Protein AF-0000000067930552 (afdb_homodimer)

Secondary structure (DSSP, 8-state):
----PPPHHHHHHHHHHHHHHHHHHTTTTTT--S-HHHHHHHHHHHHHHHHHHTT-/----PPPHHHHHHHHHHHHHHHHHHTTTTTT--S-HHHHHHHHHHHHHHHHHHTT-

Foldseek 3Di:
DQWDDADPVLLVVLVVLLVVLVCCVVVVPVVDPDHSVVSNVVSVVSRVVSGVVVRD/DQWDDADPVLLVVLVVLLVVLVCCVVVVCVVDPDHSVVSNVVSVVSRVVSGVVVRD

Solvent-accessible surface area (backbone atoms only — not comparable to full-atom values): 5598 Å² total; per-residue (Å²): 135,58,55,16,37,37,53,67,65,46,46,51,52,20,49,53,38,36,50,52,16,49,37,30,66,71,52,79,40,62,80,54,89,64,58,30,44,59,39,25,46,49,17,36,49,47,40,51,46,30,22,46,60,60,35,102,134,58,56,17,38,37,51,66,65,45,46,51,51,20,49,53,38,36,51,53,15,50,36,30,66,72,50,77,41,65,81,54,88,65,58,29,43,57,38,24,47,48,18,35,50,48,41,51,47,30,23,45,62,61,34,102

Radius of gyration: 13.87 Å; Cα contacts (8 Å, |Δi|>4): 171; chains: 2; bounding box: 21×39×35 Å

Organism: Mesorhizobium plurifarium (NCBI:txid69974)

Structure (mmCIF, N/CA/C/O backbone):
data_AF-0000000067930552-model_v1
#
loop_
_entity.id
_entity.type
_entity.pdbx_description
1 polymer 'DUF2207 domain-containing protein'
#
loop_
_atom_site.group_PDB
_atom_site.id
_atom_site.type_symbol
_atom_site.label_atom_id
_atom_site.label_alt_id
_atom_site.label_comp_id
_atom_site.label_asym_id
_atom_site.label_entity_id
_atom_site.label_seq_id
_atom_site.pdbx_PDB_ins_code
_atom_site.Cartn_x
_atom_site.Cartn_y
_atom_site.Cartn_z
_atom_site.occupancy
_atom_site.B_iso_or_equiv
_atom_site.auth_seq_id
_atom_site.auth_comp_id
_atom_site.auth_asym_id
_atom_site.auth_atom_id
_atom_site.pdbx_PDB_model_num
ATOM 1 N N . MET A 1 1 ? -5.258 18.172 -5.309 1 76.62 1 MET A N 1
ATOM 2 C CA . MET A 1 1 ? -5.727 17.312 -4.227 1 76.62 1 MET A CA 1
ATOM 3 C C . MET A 1 1 ? -5.141 17.766 -2.891 1 76.62 1 MET A C 1
ATOM 5 O O . MET A 1 1 ? -4.008 18.234 -2.83 1 76.62 1 MET A O 1
ATOM 9 N N . ASN A 1 2 ? -6.039 17.938 -1.911 1 89.81 2 ASN A N 1
ATOM 10 C CA . ASN A 1 2 ? -5.582 18.266 -0.565 1 89.81 2 ASN A CA 1
ATOM 11 C C . ASN A 1 2 ? -5.379 17 0.279 1 89.81 2 ASN A C 1
ATOM 13 O O . ASN A 1 2 ? -6.344 16.328 0.635 1 89.81 2 ASN A O 1
ATOM 17 N N . LEU A 1 3 ? -4.199 16.625 0.401 1 94.62 3 LEU A N 1
ATOM 18 C CA . LEU A 1 3 ? -3.855 15.445 1.188 1 94.62 3 LEU A CA 1
ATOM 19 C C . LEU A 1 3 ? -3.73 15.797 2.666 1 94.62 3 LEU A C 1
ATOM 21 O O . LEU A 1 3 ? -3.408 16.938 3.014 1 94.62 3 LEU A O 1
ATOM 25 N N . SER A 1 4 ? -4.055 14.828 3.537 1 95.19 4 SER A N 1
ATOM 26 C CA . SER A 1 4 ? -3.973 15.008 4.984 1 95.19 4 SER A CA 1
ATOM 27 C C . SER A 1 4 ? -3.125 13.914 5.625 1 95.19 4 SER A C 1
ATOM 29 O O . SER A 1 4 ? -2.871 12.875 5.008 1 95.19 4 SER A O 1
ATOM 31 N N . ALA A 1 5 ? -2.699 14.164 6.781 1 95 5 ALA A N 1
ATOM 32 C CA . ALA A 1 5 ? -2.062 13.117 7.574 1 95 5 ALA A CA 1
ATOM 33 C C . ALA A 1 5 ? -3.076 12.055 7.988 1 95 5 ALA A C 1
ATOM 35 O O . ALA A 1 5 ? -4.156 12.375 8.492 1 95 5 ALA A O 1
ATOM 36 N N . PRO A 1 6 ? -2.684 10.836 7.691 1 96.19 6 PRO A N 1
ATOM 37 C CA . PRO A 1 6 ? -3.545 9.797 8.258 1 96.19 6 PRO A CA 1
ATOM 38 C C . PRO A 1 6 ? -3.514 9.766 9.789 1 96.19 6 PRO A C 1
ATOM 40 O O . PRO A 1 6 ? -2.527 10.195 10.391 1 96.19 6 PRO A O 1
ATOM 43 N N . THR A 1 7 ? -4.617 9.352 10.422 1 95.44 7 THR A N 1
ATOM 44 C CA . THR A 1 7 ? -4.594 9.164 11.867 1 95.44 7 THR A CA 1
ATOM 45 C C . THR A 1 7 ? -3.615 8.055 12.258 1 95.44 7 THR A C 1
ATOM 47 O O . THR A 1 7 ? -3.283 7.199 11.438 1 95.44 7 THR A O 1
ATOM 50 N N . GLN A 1 8 ? -3.162 8.086 13.43 1 96 8 GLN A N 1
ATOM 51 C CA . GLN A 1 8 ? -2.256 7.059 13.938 1 96 8 GLN A CA 1
ATOM 52 C C . GLN A 1 8 ? -2.895 5.676 13.852 1 96 8 GLN A C 1
ATOM 54 O O . GLN A 1 8 ? -2.227 4.699 13.508 1 96 8 GLN A O 1
ATOM 59 N N . ILE A 1 9 ? -4.102 5.648 14.203 1 96.88 9 ILE A N 1
ATOM 60 C CA . ILE A 1 9 ? -4.816 4.379 14.211 1 96.88 9 ILE A CA 1
ATOM 61 C C . ILE A 1 9 ? -4.875 3.812 12.789 1 96.88 9 ILE A C 1
ATOM 63 O O . ILE A 1 9 ? -4.609 2.627 12.578 1 96.88 9 ILE A O 1
ATOM 67 N N . VAL A 1 10 ? -5.164 4.656 11.828 1 97.06 10 VAL A N 1
ATOM 68 C CA . VAL A 1 10 ? -5.242 4.223 10.43 1 97.06 10 VAL A CA 1
ATOM 69 C C . VAL A 1 10 ? -3.869 3.758 9.953 1 97.06 10 VAL A C 1
ATOM 71 O O . VAL A 1 10 ? -3.756 2.742 9.266 1 97.06 10 VAL A O 1
ATOM 74 N N . PHE A 1 11 ? -2.906 4.449 10.359 1 98.31 11 PHE A N 1
ATOM 75 C CA . PHE A 1 11 ? -1.544 4.094 9.984 1 98.31 11 PHE A CA 1
ATOM 76 C C . PHE A 1 11 ? -1.163 2.73 10.547 1 98.31 11 PHE A C 1
ATOM 78 O O . PHE A 1 11 ? -0.663 1.87 9.82 1 98.31 11 PHE A O 1
ATOM 85 N N . ILE A 1 12 ? -1.478 2.561 11.797 1 98.38 12 ILE A N 1
ATOM 86 C CA . ILE A 1 12 ? -1.113 1.32 12.469 1 98.38 12 ILE A CA 1
ATOM 87 C C . ILE A 1 12 ? -1.896 0.156 11.867 1 98.38 12 ILE A C 1
ATOM 89 O O . ILE A 1 12 ? -1.337 -0.915 11.617 1 98.38 12 ILE A O 1
ATOM 93 N N . ILE A 1 13 ? -3.096 0.369 11.586 1 98.75 13 ILE A N 1
ATOM 94 C CA . ILE A 1 13 ? -3.926 -0.667 10.984 1 98.75 13 ILE A CA 1
ATOM 95 C C . ILE A 1 13 ? -3.357 -1.055 9.625 1 98.75 13 ILE A C 1
ATOM 97 O O . ILE A 1 13 ? -3.178 -2.24 9.328 1 98.75 13 ILE A O 1
ATOM 101 N N . SER A 1 14 ? -3.061 -0.035 8.805 1 98.75 14 SER A N 1
ATOM 102 C CA . SER A 1 14 ? -2.514 -0.312 7.48 1 98.75 14 SER A CA 1
ATOM 103 C C . SER A 1 14 ? -1.179 -1.042 7.574 1 98.75 14 SER A C 1
ATOM 105 O O . SER A 1 14 ? -0.889 -1.927 6.766 1 98.75 14 SER A O 1
ATOM 107 N N . LEU A 1 15 ? -0.405 -0.747 8.539 1 98.69 15 LEU A N 1
ATOM 108 C CA . LEU A 1 15 ? 0.896 -1.374 8.742 1 98.69 15 LEU A CA 1
ATOM 109 C C . LEU A 1 15 ? 0.739 -2.842 9.133 1 98.69 15 LEU A C 1
ATOM 111 O O . LEU A 1 15 ? 1.454 -3.703 8.617 1 98.69 15 LEU A O 1
ATOM 115 N N . VAL A 1 16 ? -0.097 -3.127 9.984 1 98.81 16 VAL A N 1
ATOM 116 C CA . VAL A 1 16 ? -0.358 -4.492 10.422 1 98.81 16 VAL A CA 1
ATOM 117 C C . VAL A 1 16 ? -0.824 -5.336 9.234 1 98.81 16 VAL A C 1
ATOM 119 O O . VAL A 1 16 ? -0.339 -6.453 9.031 1 98.81 16 VAL A O 1
ATOM 122 N N . ILE A 1 17 ? -1.718 -4.777 8.43 1 98.81 17 ILE A N 1
ATOM 123 C CA . ILE A 1 17 ? -2.217 -5.484 7.258 1 98.81 17 ILE A CA 1
ATOM 124 C C . ILE A 1 17 ? -1.068 -5.742 6.285 1 98.81 17 ILE A C 1
ATOM 126 O O . ILE A 1 17 ? -0.961 -6.828 5.711 1 98.81 17 ILE A O 1
ATOM 130 N N . ALA A 1 18 ? -0.212 -4.758 6.117 1 98.75 18 ALA A N 1
ATOM 131 C CA . ALA A 1 18 ? 0.937 -4.898 5.227 1 98.75 18 ALA A CA 1
ATOM 132 C C . ALA A 1 18 ? 1.865 -6.012 5.703 1 98.75 18 ALA A C 1
ATOM 134 O O . ALA A 1 18 ? 2.363 -6.801 4.898 1 98.75 18 ALA A O 1
ATOM 135 N N . ILE A 1 19 ? 2.076 -6.133 7.012 1 98.69 19 ILE A N 1
ATOM 136 C CA . ILE A 1 19 ? 2.93 -7.168 7.586 1 98.69 19 ILE A CA 1
ATOM 137 C C . ILE A 1 19 ? 2.305 -8.539 7.352 1 98.69 19 ILE A C 1
ATOM 139 O O . ILE A 1 19 ? 3.002 -9.5 7.004 1 98.69 19 ILE A O 1
ATOM 143 N N . ILE A 1 20 ? 1.062 -8.641 7.508 1 98.25 20 ILE A N 1
ATOM 144 C CA . ILE A 1 20 ? 0.36 -9.891 7.246 1 98.25 20 ILE A CA 1
ATOM 145 C C . ILE A 1 20 ? 0.534 -10.289 5.781 1 98.25 20 ILE A C 1
ATOM 147 O O . ILE A 1 20 ? 0.828 -11.445 5.477 1 98.25 20 ILE A O 1
ATOM 151 N N . GLY A 1 21 ? 0.326 -9.289 4.824 1 97.88 21 GLY A N 1
ATOM 152 C CA . GLY A 1 21 ? 0.53 -9.547 3.41 1 97.88 21 GLY A CA 1
ATOM 153 C C . GLY A 1 21 ? 1.938 -10.016 3.086 1 97.88 21 GLY A C 1
ATOM 154 O O . GLY A 1 21 ? 2.125 -10.938 2.289 1 97.88 21 GLY A O 1
ATOM 155 N N . LEU A 1 22 ? 2.877 -9.438 3.727 1 97.81 22 LEU A N 1
ATOM 156 C CA . LEU A 1 22 ? 4.277 -9.797 3.529 1 97.81 22 LEU A CA 1
ATOM 157 C C . LEU A 1 22 ? 4.543 -11.219 4.02 1 97.81 22 LEU A C 1
ATO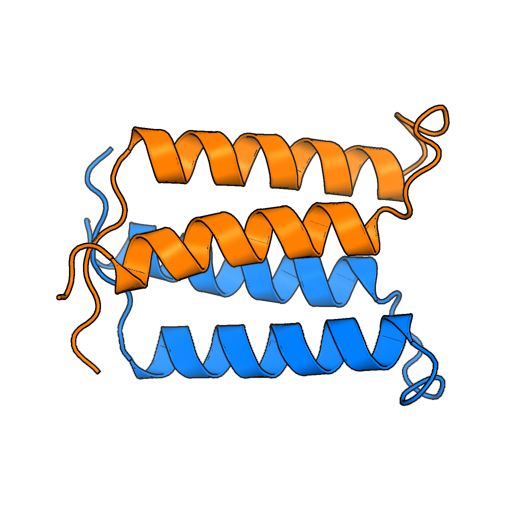M 159 O O . LEU A 1 22 ? 5.191 -12.008 3.33 1 97.81 22 LEU A O 1
ATOM 163 N N . LEU A 1 23 ? 4.074 -11.523 5.176 1 97.69 23 LEU A N 1
ATOM 164 C CA . LEU A 1 23 ? 4.277 -12.852 5.742 1 97.69 23 LEU A CA 1
ATOM 165 C C . LEU A 1 23 ? 3.617 -13.914 4.875 1 97.69 23 LEU A C 1
ATOM 167 O O . LEU A 1 23 ? 4.152 -15.016 4.719 1 97.69 23 LEU A O 1
ATOM 171 N N . ALA A 1 24 ? 2.502 -13.602 4.293 1 96.69 24 ALA A N 1
ATOM 172 C CA . ALA A 1 24 ? 1.835 -14.516 3.369 1 96.69 24 ALA A CA 1
ATOM 173 C C . ALA A 1 24 ? 2.674 -14.734 2.113 1 96.69 24 ALA A C 1
ATOM 175 O O . ALA A 1 24 ? 2.777 -15.859 1.616 1 96.69 24 ALA A O 1
ATOM 176 N N . ALA A 1 25 ? 3.242 -13.719 1.645 1 95.69 25 ALA A N 1
ATOM 177 C CA . ALA A 1 25 ? 4.078 -13.789 0.448 1 95.69 25 ALA A CA 1
ATOM 178 C C . ALA A 1 25 ? 5.305 -14.664 0.688 1 95.69 25 ALA A C 1
ATOM 180 O O . ALA A 1 25 ? 5.789 -15.328 -0.228 1 95.69 25 ALA A O 1
ATOM 181 N N . LEU A 1 26 ? 5.766 -14.688 1.919 1 96.38 26 LEU A N 1
ATOM 182 C CA . LEU A 1 26 ? 6.965 -15.43 2.281 1 96.38 26 LEU A CA 1
ATOM 183 C C . LEU A 1 26 ? 6.617 -16.875 2.637 1 96.38 26 LEU A C 1
ATOM 185 O O . LEU A 1 26 ? 7.512 -17.688 2.9 1 96.38 26 LEU A O 1
ATOM 189 N N . GLY A 1 27 ? 5.402 -17.172 2.67 1 95 27 GLY A N 1
ATOM 190 C CA . GLY A 1 27 ? 4.957 -18.516 2.949 1 95 27 GLY A CA 1
ATOM 191 C C . GLY A 1 27 ? 4.789 -18.797 4.43 1 95 27 GLY A C 1
ATOM 192 O O . GLY A 1 27 ? 4.477 -19.922 4.82 1 95 27 GLY A O 1
ATOM 193 N N . VAL A 1 28 ? 5.051 -17.875 5.277 1 94.12 28 VAL A N 1
ATOM 194 C CA . VAL A 1 28 ? 4.926 -18.016 6.723 1 94.12 28 VAL A CA 1
ATOM 195 C C . VAL A 1 28 ? 3.461 -18.219 7.102 1 94.12 28 VAL A C 1
ATOM 197 O O . VAL A 1 28 ? 3.141 -19 8 1 94.12 28 VAL A O 1
ATOM 200 N N . LEU A 1 29 ? 2.559 -17.531 6.34 1 93.62 29 LEU A N 1
ATOM 201 C CA . LEU A 1 29 ? 1.116 -17.641 6.543 1 93.62 29 LEU A CA 1
ATOM 202 C C . LEU A 1 29 ? 0.443 -18.281 5.336 1 93.62 29 LEU A C 1
ATOM 204 O O . LEU A 1 29 ? -0.548 -17.766 4.82 1 93.62 29 LEU A O 1
ATOM 208 N N . ALA A 1 30 ? 0.889 -19.375 4.953 1 86.44 30 ALA A N 1
ATOM 209 C CA . ALA A 1 30 ? 0.436 -20.062 3.746 1 86.44 30 ALA A CA 1
ATOM 210 C C . ALA A 1 30 ? -0.963 -20.641 3.936 1 86.44 30 ALA A C 1
ATOM 212 O O . ALA A 1 30 ? -1.613 -21.047 2.967 1 86.44 30 ALA A O 1
ATOM 213 N N . PHE A 1 31 ? -1.453 -20.484 5.16 1 91.75 31 PHE A N 1
ATOM 214 C CA . PHE A 1 31 ? -2.777 -21.031 5.43 1 91.75 31 PHE A CA 1
ATOM 215 C C . PHE A 1 31 ? -3.863 -20.031 5.039 1 91.75 31 PHE A C 1
ATOM 217 O O . PHE A 1 31 ? -5.039 -20.391 4.949 1 91.75 31 PHE A O 1
ATOM 224 N N . ILE A 1 32 ? -3.51 -18.844 4.824 1 90 32 ILE A N 1
ATOM 225 C CA . ILE A 1 32 ? -4.457 -17.844 4.363 1 90 32 ILE A CA 1
ATOM 226 C C . ILE A 1 32 ? -4.781 -18.078 2.887 1 90 32 ILE A C 1
ATOM 228 O O . ILE A 1 32 ? -3.887 -18.062 2.039 1 90 32 ILE A O 1
ATOM 232 N N . PRO A 1 33 ? -6.074 -18.281 2.506 1 91.19 33 PRO A N 1
ATOM 233 C CA . PRO A 1 33 ? -6.461 -18.578 1.125 1 91.19 33 PRO A CA 1
ATOM 234 C C . PRO A 1 33 ? -6.453 -17.344 0.226 1 91.19 33 PRO A C 1
ATOM 236 O O . PRO A 1 33 ? -6.504 -17.469 -1.001 1 91.19 33 PRO A O 1
ATOM 239 N N . LEU A 1 34 ? -6.285 -16.203 0.731 1 93.19 34 LEU A N 1
ATOM 240 C CA . LEU A 1 34 ? -6.223 -14.969 -0.044 1 93.19 34 LEU A CA 1
ATOM 241 C C . LEU A 1 34 ? -4.801 -14.703 -0.539 1 93.19 34 LE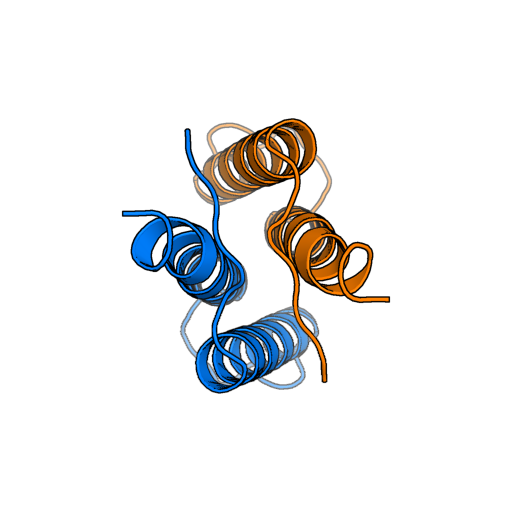U A C 1
ATOM 243 O O . LEU A 1 34 ? -3.848 -14.773 0.238 1 93.19 34 LEU A O 1
ATOM 247 N N . ALA A 1 35 ? -4.715 -14.406 -1.861 1 95.12 35 ALA A N 1
ATOM 248 C CA . ALA A 1 35 ? -3.408 -14.086 -2.43 1 95.12 35 ALA A CA 1
ATOM 249 C C . ALA A 1 35 ? -2.791 -12.883 -1.729 1 95.12 35 ALA A C 1
ATOM 251 O O . ALA A 1 35 ? -3.488 -11.914 -1.411 1 95.12 35 ALA A O 1
ATOM 252 N N . SER A 1 36 ? -1.508 -12.961 -1.501 1 97.12 36 SER A N 1
ATOM 253 C CA . SER A 1 36 ? -0.795 -11.93 -0.758 1 97.12 36 SER A CA 1
ATOM 254 C C . SER A 1 36 ? -0.909 -10.578 -1.447 1 97.12 36 SER A C 1
ATOM 256 O O . SER A 1 36 ? -0.932 -9.539 -0.785 1 97.12 36 SER A O 1
ATOM 258 N N . VAL A 1 37 ? -1.057 -10.617 -2.693 1 97.5 37 VAL A N 1
ATOM 259 C CA . VAL A 1 37 ? -1.142 -9.367 -3.436 1 97.5 37 VAL A CA 1
ATOM 260 C C . VAL A 1 37 ? -2.4 -8.602 -3.023 1 97.5 37 VAL A C 1
ATOM 262 O O . VAL A 1 37 ? -2.379 -7.379 -2.896 1 97.5 37 VAL A O 1
ATOM 265 N N . TRP A 1 38 ? -3.473 -9.312 -2.848 1 98.19 38 TRP A N 1
ATOM 266 C CA . TRP A 1 38 ? -4.727 -8.68 -2.457 1 98.19 38 TRP A CA 1
ATOM 267 C C . TRP A 1 38 ? -4.633 -8.109 -1.044 1 98.19 38 TRP A C 1
ATOM 269 O O . TRP A 1 38 ? -5.203 -7.059 -0.751 1 98.19 38 TRP A O 1
ATOM 279 N N . ILE A 1 39 ? -3.982 -8.766 -0.182 1 98.5 39 ILE A N 1
ATOM 280 C CA . ILE A 1 39 ? -3.773 -8.281 1.178 1 98.5 39 ILE A CA 1
ATOM 281 C C . ILE A 1 39 ? -2.953 -6.988 1.146 1 98.5 39 ILE A C 1
ATOM 283 O O . ILE A 1 39 ? -3.297 -6.012 1.812 1 98.5 39 ILE A O 1
ATOM 287 N N . MET A 1 40 ? -1.994 -7.016 0.325 1 98.75 40 MET A N 1
ATOM 288 C CA . MET A 1 40 ? -1.162 -5.824 0.195 1 98.75 40 MET A CA 1
ATOM 289 C C . MET A 1 40 ? -1.952 -4.672 -0.422 1 98.75 40 MET A C 1
ATOM 291 O O . MET A 1 40 ? -1.743 -3.512 -0.07 1 98.75 40 MET A O 1
ATOM 295 N N . LEU A 1 41 ? -2.787 -4.965 -1.334 1 98.75 41 LEU A N 1
ATOM 296 C CA . LEU A 1 41 ? -3.648 -3.951 -1.934 1 98.75 41 LEU A CA 1
ATOM 297 C C . LEU A 1 41 ? -4.555 -3.314 -0.884 1 98.75 41 LEU A C 1
ATOM 299 O O . LEU A 1 41 ? -4.723 -2.094 -0.863 1 98.75 41 LEU A O 1
ATOM 303 N N . ILE A 1 42 ? -5.066 -4.141 -0.069 1 98.88 42 ILE A N 1
ATOM 304 C CA . ILE A 1 42 ? -5.93 -3.639 0.994 1 98.88 42 ILE A CA 1
ATOM 305 C C . ILE A 1 42 ? -5.129 -2.725 1.919 1 98.88 42 ILE A C 1
ATOM 307 O O . ILE A 1 42 ? -5.586 -1.637 2.275 1 98.88 42 ILE A O 1
ATOM 311 N N . ALA A 1 43 ? -3.955 -3.17 2.293 1 98.88 43 ALA A N 1
ATOM 312 C CA . ALA A 1 43 ? -3.09 -2.34 3.127 1 98.88 43 ALA A CA 1
ATOM 313 C C . ALA A 1 43 ? -2.85 -0.978 2.482 1 98.88 43 ALA A C 1
ATOM 315 O O . ALA A 1 43 ? -2.939 0.057 3.146 1 98.88 43 ALA A O 1
ATOM 316 N N . TYR A 1 44 ? -2.635 -0.993 1.238 1 98.88 44 TYR A N 1
ATOM 317 C CA . TYR A 1 44 ? -2.393 0.238 0.495 1 98.88 44 TYR A CA 1
ATOM 318 C C . TYR A 1 44 ? -3.637 1.117 0.472 1 98.88 44 TYR A C 1
ATOM 320 O O . TYR A 1 44 ? -3.557 2.324 0.714 1 98.88 44 TYR A O 1
ATOM 328 N N . ILE A 1 45 ? -4.754 0.56 0.202 1 98.81 45 ILE A N 1
ATOM 329 C CA . ILE A 1 45 ? -6.004 1.306 0.1 1 98.81 45 ILE A CA 1
ATOM 330 C C . ILE A 1 45 ? -6.336 1.941 1.448 1 98.81 45 ILE A C 1
ATOM 332 O O . ILE A 1 45 ? -6.77 3.094 1.508 1 98.81 45 ILE A O 1
ATOM 336 N N . VAL A 1 46 ? -6.141 1.242 2.523 1 98.62 46 VAL A N 1
ATOM 337 C CA . VAL A 1 46 ? -6.406 1.758 3.863 1 98.62 46 VAL A CA 1
ATOM 338 C C . VAL A 1 46 ? -5.551 2.996 4.121 1 98.62 46 VAL A C 1
ATOM 340 O O . VAL A 1 46 ? -6.055 4.023 4.574 1 98.62 46 VAL A O 1
ATOM 343 N N . LEU A 1 47 ? -4.316 2.914 3.771 1 98.44 47 LEU A N 1
ATOM 344 C CA . LEU A 1 47 ? -3.418 4.043 4.004 1 98.44 47 LEU A CA 1
ATOM 345 C C . LEU A 1 47 ? -3.756 5.203 3.078 1 98.44 47 LEU A C 1
ATOM 347 O O . LEU A 1 47 ? -3.814 6.355 3.516 1 98.44 47 LEU A O 1
ATOM 351 N N . ALA A 1 48 ? -4.031 4.891 1.864 1 98.19 48 ALA A N 1
ATOM 352 C CA . ALA A 1 48 ? -4.355 5.922 0.882 1 98.19 48 ALA A CA 1
ATOM 353 C C . ALA A 1 48 ? -5.645 6.652 1.259 1 98.19 48 ALA A C 1
ATOM 355 O O . ALA A 1 48 ? -5.711 7.879 1.189 1 98.19 48 ALA A O 1
ATOM 356 N N . ALA A 1 49 ? -6.59 5.938 1.655 1 97.38 49 ALA A N 1
ATOM 357 C CA . ALA A 1 49 ? -7.852 6.535 2.084 1 97.38 49 ALA A CA 1
ATOM 358 C C . ALA A 1 49 ? -7.648 7.441 3.295 1 97.38 49 ALA A C 1
ATOM 360 O O . ALA A 1 49 ? -8.273 8.5 3.396 1 97.38 49 ALA A O 1
ATOM 361 N N . GLY A 1 50 ? -6.742 6.992 4.172 1 96.5 50 GLY A N 1
ATOM 362 C CA . GLY A 1 50 ? -6.426 7.797 5.344 1 96.5 50 GLY A CA 1
ATOM 363 C C . GLY A 1 50 ? -5.816 9.141 4.996 1 96.5 50 GLY A C 1
ATOM 364 O O . GLY A 1 50 ? -5.992 10.117 5.73 1 96.5 50 GLY A O 1
ATOM 365 N N . CYS A 1 51 ? -5.195 9.172 3.879 1 96.69 51 CYS A N 1
ATOM 366 C CA . CYS A 1 51 ? -4.562 10.406 3.447 1 96.69 51 CYS A CA 1
ATOM 367 C C . CYS A 1 51 ? -5.551 11.297 2.709 1 96.69 51 CYS A C 1
ATOM 369 O O . CYS A 1 51 ? -5.293 12.484 2.506 1 96.69 51 CYS A O 1
ATOM 371 N N . LEU A 1 52 ? -6.652 10.75 2.252 1 94.88 52 LEU A N 1
ATOM 372 C CA . LEU A 1 52 ? -7.645 11.484 1.48 1 94.88 52 LEU A CA 1
ATOM 373 C C . LEU A 1 52 ? -8.773 11.984 2.381 1 94.88 52 LEU A C 1
ATOM 375 O O . LEU A 1 52 ? -9.406 13 2.082 1 94.88 52 LEU A O 1
ATOM 379 N N . MET A 1 53 ? -9.172 11.242 3.314 1 84.69 53 MET A N 1
ATOM 380 C CA . MET A 1 53 ? -10.328 11.531 4.152 1 84.69 53 MET A CA 1
ATOM 381 C C . MET A 1 53 ? -10.062 12.734 5.055 1 84.69 53 MET A C 1
ATOM 383 O O . MET A 1 53 ? -10.977 13.5 5.355 1 84.69 53 MET A O 1
ATOM 387 N N . ARG A 1 54 ? -8.828 12.852 5.598 1 66.75 54 ARG A N 1
ATOM 388 C CA . ARG A 1 54 ? -8.797 14.008 6.484 1 66.75 54 ARG A CA 1
ATOM 389 C C . ARG A 1 54 ? -8.516 15.289 5.703 1 66.75 54 ARG A C 1
ATOM 391 O O . ARG A 1 54 ? -8.555 16.391 6.266 1 66.75 54 ARG A O 1
ATOM 398 N N . GLY A 1 55 ? -8.195 15.211 4.387 1 55.53 55 GLY A N 1
ATOM 399 C CA . GLY A 1 55 ? -8.07 16.422 3.594 1 55.53 55 GLY A CA 1
ATOM 400 C C . GLY A 1 55 ? -9.398 16.969 3.117 1 55.53 55 GLY A C 1
ATOM 401 O O . GLY A 1 55 ? -9.461 18.031 2.498 1 55.53 55 GLY A O 1
ATOM 402 N N . ALA A 1 56 ? -10.383 16.281 3.264 1 46.56 56 ALA A N 1
ATOM 403 C CA . ALA A 1 56 ? -11.648 16.906 2.887 1 46.56 56 ALA A CA 1
ATOM 404 C C . ALA A 1 56 ? -12.125 17.875 3.965 1 46.56 56 ALA A C 1
ATOM 406 O O . ALA A 1 56 ? -11.797 17.703 5.141 1 46.56 56 ALA A O 1
ATOM 407 N N . MET B 1 1 ? 3.66 8.82 17.453 1 75.94 1 MET B N 1
ATOM 408 C CA . MET B 1 1 ? 4.211 9.133 16.125 1 75.94 1 MET B CA 1
ATOM 409 C C . MET B 1 1 ? 3.494 10.328 15.508 1 75.94 1 MET B C 1
ATOM 411 O O . MET B 1 1 ? 2.295 10.516 15.719 1 75.94 1 MET B O 1
ATOM 415 N N . ASN B 1 2 ? 4.285 11.305 15.07 1 89.81 2 ASN B N 1
ATOM 416 C CA . ASN B 1 2 ? 3.709 12.445 14.367 1 89.81 2 ASN B CA 1
ATOM 417 C C . ASN B 1 2 ? 3.629 12.203 12.867 1 89.81 2 ASN B C 1
ATOM 419 O O . ASN B 1 2 ? 4.656 12.148 12.188 1 89.81 2 ASN B O 1
ATOM 423 N N . LEU B 1 3 ? 2.514 11.867 12.438 1 94.62 3 LEU B N 1
ATOM 424 C CA . LEU B 1 3 ? 2.293 11.609 11.016 1 94.62 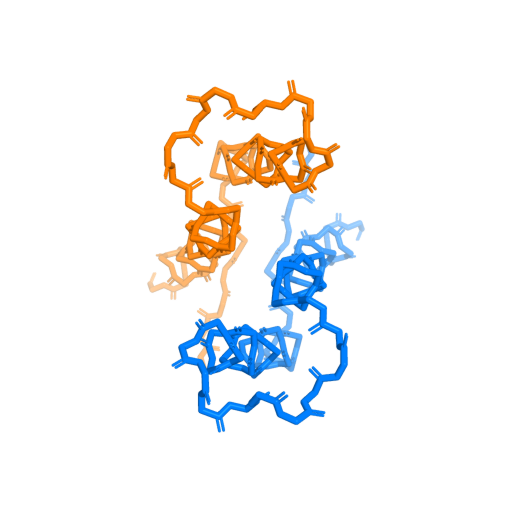3 LEU B CA 1
ATOM 425 C C . LEU B 1 3 ? 2.033 12.914 10.266 1 94.62 3 LEU B C 1
ATOM 427 O O . LEU B 1 3 ? 1.552 13.891 10.852 1 94.62 3 LEU B O 1
ATOM 431 N N . SER B 1 4 ? 2.426 12.961 8.977 1 95.12 4 SER B N 1
ATOM 432 C CA . SER B 1 4 ? 2.238 14.125 8.117 1 95.12 4 SER B CA 1
ATOM 433 C C . SER B 1 4 ? 1.504 13.758 6.832 1 95.12 4 SER B C 1
ATOM 435 O O . SER B 1 4 ? 1.42 12.586 6.477 1 95.12 4 SER B O 1
ATOM 437 N N . ALA B 1 5 ? 0.999 14.711 6.219 1 95 5 ALA B N 1
ATOM 438 C CA . ALA B 1 5 ? 0.458 14.508 4.879 1 95 5 ALA B CA 1
ATOM 439 C C . ALA B 1 5 ? 1.573 14.242 3.873 1 95 5 ALA B C 1
ATOM 441 O O . ALA B 1 5 ? 2.57 14.961 3.832 1 95 5 ALA B O 1
ATOM 442 N N . PRO B 1 6 ? 1.356 13.156 3.162 1 96.19 6 PRO B N 1
ATOM 443 C CA . PRO B 1 6 ? 2.314 12.992 2.066 1 96.19 6 PRO B CA 1
ATOM 444 C C . PRO B 1 6 ? 2.199 14.094 1.014 1 96.19 6 PRO B C 1
ATOM 446 O O . PRO B 1 6 ? 1.135 14.695 0.858 1 96.19 6 PRO B O 1
ATOM 449 N N . THR B 1 7 ? 3.307 14.422 0.34 1 95.44 7 THR B N 1
ATOM 450 C CA . THR B 1 7 ? 3.23 15.359 -0.775 1 95.44 7 THR B CA 1
ATOM 451 C C . THR B 1 7 ? 2.387 14.781 -1.909 1 95.44 7 THR B C 1
ATOM 453 O O . THR B 1 7 ? 2.219 13.562 -2.008 1 95.44 7 THR B O 1
ATOM 456 N N . GLN B 1 8 ? 1.872 15.609 -2.715 1 96.12 8 GLN B N 1
ATOM 457 C CA . GLN B 1 8 ? 1.085 15.18 -3.865 1 96.12 8 GLN B CA 1
ATOM 458 C C . GLN B 1 8 ? 1.904 14.281 -4.789 1 96.12 8 GLN B C 1
ATOM 460 O O . GLN B 1 8 ? 1.394 13.289 -5.312 1 96.12 8 GLN B O 1
ATOM 465 N N . ILE B 1 9 ? 3.08 14.68 -4.977 1 96.94 9 ILE B N 1
ATOM 466 C CA . ILE B 1 9 ? 3.959 13.93 -5.867 1 96.94 9 ILE B CA 1
ATOM 467 C C . ILE B 1 9 ? 4.172 12.523 -5.32 1 96.94 9 ILE B C 1
ATOM 469 O O . ILE B 1 9 ? 4.082 11.539 -6.062 1 96.94 9 ILE B O 1
ATOM 473 N N . VAL B 1 10 ? 4.395 12.406 -4.035 1 97.06 10 VAL B N 1
ATOM 474 C CA . VAL B 1 10 ? 4.609 11.109 -3.406 1 97.06 10 VAL B CA 1
ATOM 475 C C . VAL B 1 10 ? 3.34 10.266 -3.508 1 97.06 10 VAL B C 1
ATOM 477 O O . VAL B 1 10 ? 3.402 9.07 -3.797 1 97.06 10 VAL B O 1
ATOM 480 N N . PHE B 1 11 ? 2.271 10.898 -3.326 1 98.31 11 PHE B N 1
ATOM 481 C CA . PHE B 1 11 ? 0.993 10.203 -3.414 1 98.31 11 PHE B CA 1
ATOM 482 C C . PHE B 1 11 ? 0.765 9.664 -4.82 1 98.31 11 PHE B C 1
ATOM 484 O O . PHE B 1 11 ? 0.424 8.492 -4.996 1 98.31 11 PHE B O 1
ATOM 491 N N . ILE B 1 12 ? 1.03 10.516 -5.77 1 98.38 12 ILE B N 1
ATOM 492 C CA . ILE B 1 12 ? 0.797 10.141 -7.16 1 98.38 12 ILE B 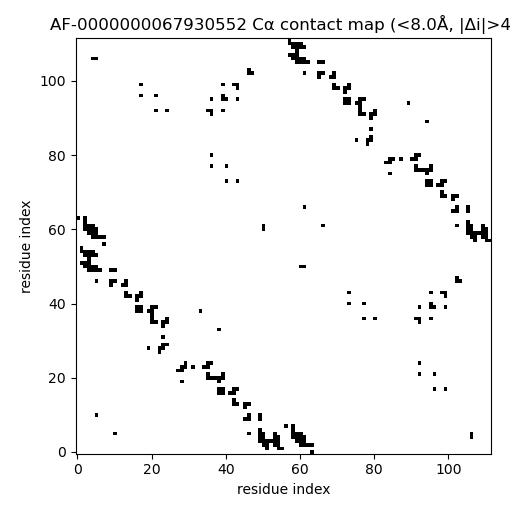CA 1
ATOM 493 C C . ILE B 1 12 ? 1.76 9.023 -7.562 1 98.38 12 ILE B C 1
ATOM 495 O O . ILE B 1 12 ? 1.36 8.055 -8.219 1 98.38 12 ILE B O 1
ATOM 499 N N . ILE B 1 13 ? 2.93 9.109 -7.148 1 98.75 13 ILE B N 1
ATOM 500 C CA . ILE B 1 13 ? 3.924 8.086 -7.457 1 98.75 13 ILE B CA 1
ATOM 501 C C . ILE B 1 13 ? 3.494 6.754 -6.852 1 98.75 13 ILE B C 1
ATOM 503 O O . ILE B 1 13 ? 3.49 5.73 -7.535 1 98.75 13 ILE B O 1
ATOM 507 N N . SER B 1 14 ? 3.113 6.801 -5.562 1 98.75 14 SER B N 1
ATOM 508 C CA . SER B 1 14 ? 2.689 5.566 -4.906 1 98.75 14 SER B CA 1
ATOM 509 C C . SER B 1 14 ? 1.461 4.973 -5.586 1 98.75 14 SER B C 1
ATOM 511 O O . SER B 1 14 ? 1.344 3.75 -5.707 1 98.75 14 SER B O 1
ATOM 513 N N . LEU B 1 15 ? 0.596 5.773 -6.07 1 98.69 15 LEU B N 1
ATOM 514 C CA . LEU B 1 15 ? -0.619 5.328 -6.746 1 98.69 15 LEU B CA 1
ATOM 515 C C . LEU B 1 15 ? -0.289 4.66 -8.078 1 98.69 15 LEU B C 1
ATOM 517 O O . LEU B 1 15 ? -0.852 3.613 -8.406 1 98.69 15 LEU B O 1
ATOM 521 N N . VAL B 1 16 ? 0.519 5.207 -8.805 1 98.81 16 VAL B N 1
ATOM 522 C CA . VAL B 1 16 ? 0.934 4.656 -10.094 1 98.81 16 VAL B CA 1
ATOM 523 C C . VAL B 1 16 ? 1.578 3.289 -9.883 1 98.81 16 VAL B C 1
ATOM 525 O O . VAL B 1 16 ? 1.259 2.33 -10.594 1 98.81 16 VAL B O 1
ATOM 528 N N . ILE B 1 17 ? 2.441 3.193 -8.875 1 98.81 17 ILE B N 1
ATOM 529 C CA . ILE B 1 17 ? 3.1 1.927 -8.57 1 98.81 17 ILE B CA 1
ATOM 530 C C .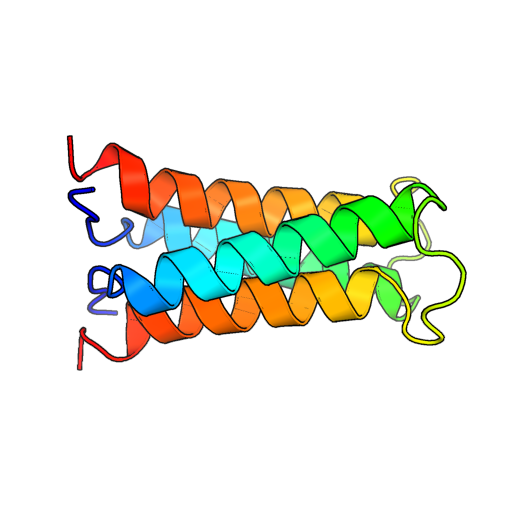 ILE B 1 17 ? 2.057 0.887 -8.164 1 98.81 17 ILE B C 1
ATOM 532 O O . ILE B 1 17 ? 2.131 -0.271 -8.586 1 98.81 17 ILE B O 1
ATOM 536 N N . ALA B 1 18 ? 1.094 1.302 -7.379 1 98.75 18 ALA B N 1
ATOM 537 C CA . ALA B 1 18 ? 0.031 0.398 -6.945 1 98.75 18 ALA B CA 1
ATOM 538 C C . ALA B 1 18 ? -0.769 -0.119 -8.141 1 98.75 18 ALA B C 1
ATOM 540 O O . ALA B 1 18 ? -1.104 -1.304 -8.203 1 98.75 18 ALA B O 1
ATOM 541 N N . ILE B 1 19 ? -1.042 0.735 -9.125 1 98.69 19 ILE B N 1
ATOM 542 C CA . ILE B 1 19 ? -1.783 0.353 -10.32 1 98.69 19 ILE B CA 1
ATOM 543 C C . ILE B 1 19 ? -0.966 -0.647 -11.133 1 98.69 19 ILE B C 1
ATOM 545 O O . ILE B 1 19 ? -1.507 -1.633 -11.641 1 98.69 19 ILE B O 1
ATOM 549 N N . ILE B 1 20 ? 0.266 -0.435 -11.242 1 98.25 20 ILE B N 1
ATOM 550 C CA . ILE B 1 20 ? 1.145 -1.364 -11.945 1 98.25 20 ILE B CA 1
ATOM 551 C C . ILE B 1 20 ? 1.112 -2.727 -11.258 1 98.25 20 ILE B C 1
ATOM 553 O O . ILE B 1 20 ? 0.998 -3.762 -11.914 1 98.25 20 ILE B O 1
ATOM 557 N N . GLY B 1 21 ? 1.233 -2.736 -9.867 1 97.94 21 GLY B N 1
ATOM 558 C CA . GLY B 1 21 ? 1.151 -3.979 -9.117 1 97.94 21 GLY B CA 1
ATOM 559 C C . GLY B 1 21 ? -0.159 -4.715 -9.32 1 97.94 21 GLY B C 1
ATOM 560 O O . GLY B 1 21 ? -0.171 -5.938 -9.477 1 97.94 21 GLY B O 1
ATOM 561 N N . LEU B 1 22 ? -1.196 -3.99 -9.383 1 97.81 22 LEU B N 1
ATOM 562 C CA . LEU B 1 22 ? -2.52 -4.566 -9.602 1 97.81 22 LEU B CA 1
ATOM 563 C C . LEU B 1 22 ? -2.621 -5.188 -10.992 1 97.81 22 LEU B C 1
ATOM 565 O O . LEU B 1 22 ? -3.115 -6.305 -11.141 1 97.81 22 LEU B O 1
ATOM 569 N N . LEU B 1 23 ? -2.191 -4.473 -11.969 1 97.69 23 LEU B N 1
ATOM 570 C CA . LEU B 1 23 ? -2.244 -4.965 -13.344 1 97.69 23 LEU B CA 1
ATOM 571 C C . LEU B 1 23 ? -1.394 -6.223 -13.5 1 97.69 23 LEU B C 1
ATOM 573 O O . LEU B 1 23 ? -1.764 -7.137 -14.242 1 97.69 23 LEU B O 1
ATOM 577 N N . ALA B 1 24 ? -0.299 -6.293 -12.805 1 96.75 24 ALA B N 1
ATOM 578 C CA . ALA B 1 24 ? 0.542 -7.488 -12.812 1 96.75 24 ALA B CA 1
ATOM 579 C C . ALA B 1 24 ? -0.18 -8.672 -12.18 1 96.75 24 ALA B C 1
ATOM 581 O O . ALA B 1 24 ? -0.097 -9.797 -12.672 1 96.75 24 ALA B O 1
ATOM 582 N N . ALA B 1 25 ? -0.859 -8.422 -11.148 1 95.75 25 ALA B N 1
ATOM 583 C CA . ALA B 1 25 ? -1.604 -9.461 -10.453 1 95.75 25 ALA B CA 1
ATOM 584 C C . ALA B 1 25 ? -2.715 -10.031 -11.336 1 95.75 25 ALA B C 1
ATOM 586 O O . ALA B 1 25 ? -3.045 -11.211 -11.242 1 95.75 25 ALA B O 1
ATOM 587 N N . LEU B 1 26 ? -3.236 -9.195 -12.203 1 96.31 26 LEU B N 1
ATOM 588 C CA . LEU B 1 26 ? -4.34 -9.586 -13.078 1 96.31 26 LEU B CA 1
ATOM 589 C C . LEU B 1 26 ? -3.822 -10.234 -14.352 1 96.31 26 LEU B C 1
ATOM 591 O O . LEU B 1 26 ? -4.609 -10.703 -15.188 1 96.31 26 LEU B O 1
ATOM 595 N N . GLY B 1 27 ? -2.584 -10.234 -14.508 1 95 27 GLY B N 1
ATOM 596 C CA . GLY B 1 27 ? -1.978 -10.867 -15.672 1 95 27 GLY B CA 1
ATOM 597 C C . GLY B 1 27 ? -1.877 -9.938 -16.859 1 95 27 GLY B C 1
ATOM 598 O O . GLY B 1 27 ? -1.457 -10.359 -17.953 1 95 27 GLY B O 1
ATOM 599 N N . VAL B 1 28 ? -2.295 -8.742 -16.75 1 94 28 VAL B N 1
ATOM 600 C CA . VAL B 1 28 ? -2.254 -7.762 -17.828 1 94 28 VAL B CA 1
ATOM 601 C C . VAL B 1 28 ? -0.803 -7.41 -18.141 1 94 28 VAL B C 1
ATOM 603 O O . VAL B 1 28 ? -0.448 -7.23 -19.312 1 94 28 VAL B O 1
ATOM 606 N N . LEU B 1 29 ? 0.051 -7.395 -17.094 1 93.5 29 LEU B N 1
ATOM 607 C CA . LEU B 1 29 ? 1.477 -7.117 -17.219 1 93.5 29 LEU B CA 1
ATOM 608 C C . LEU B 1 29 ? 2.305 -8.344 -16.859 1 93.5 29 LEU B C 1
ATOM 610 O O . LEU B 1 29 ? 3.246 -8.25 -16.062 1 93.5 29 LEU B O 1
ATOM 614 N N . ALA B 1 30 ? 2.061 -9.391 -17.453 1 86.31 30 ALA B N 1
ATOM 615 C CA . ALA B 1 30 ? 2.672 -10.672 -17.125 1 86.31 30 ALA B CA 1
ATOM 616 C C . ALA B 1 30 ? 4.129 -10.719 -17.578 1 86.31 30 ALA B C 1
ATOM 618 O O . ALA B 1 30 ? 4.875 -11.625 -17.203 1 86.31 30 ALA B O 1
ATOM 619 N N . PHE B 1 31 ? 4.539 -9.641 -18.25 1 91.69 31 PHE B N 1
ATOM 620 C CA . PHE B 1 31 ? 5.91 -9.617 -18.734 1 91.69 31 PHE B CA 1
ATOM 621 C C . PHE B 1 31 ? 6.859 -9.102 -17.656 1 91.69 31 PHE B C 1
ATOM 623 O O . PHE B 1 31 ? 8.078 -9.227 -17.781 1 91.69 31 PHE B O 1
ATOM 630 N N . ILE B 1 32 ? 6.359 -8.547 -16.641 1 89.94 32 ILE B N 1
ATOM 631 C CA . ILE B 1 32 ? 7.172 -8.094 -15.516 1 89.94 32 ILE B CA 1
ATOM 632 C C . ILE B 1 32 ? 7.613 -9.289 -14.672 1 89.94 32 ILE B C 1
ATOM 634 O O . ILE B 1 32 ? 6.777 -10.023 -14.148 1 89.94 32 ILE B O 1
ATOM 638 N N . PRO B 1 33 ? 8.93 -9.516 -14.492 1 91 33 PRO B N 1
ATOM 639 C CA . PRO B 1 33 ? 9.445 -10.68 -13.766 1 91 33 PRO B CA 1
ATOM 640 C C . PRO B 1 33 ? 9.312 -10.523 -12.25 1 91 33 PRO B C 1
ATOM 642 O O . PRO B 1 33 ? 9.445 -11.508 -11.516 1 91 33 PRO B O 1
ATOM 645 N N . LEU B 1 34 ? 8.969 -9.422 -11.758 1 93.06 34 LEU B N 1
ATOM 646 C CA . LEU B 1 34 ? 8.781 -9.18 -10.336 1 93.06 34 LEU B CA 1
ATOM 647 C C . LEU B 1 34 ? 7.367 -9.57 -9.906 1 93.06 34 LEU B C 1
ATOM 649 O O . LEU B 1 34 ? 6.387 -9.18 -10.547 1 93.06 34 LEU B O 1
ATOM 653 N N . ALA B 1 35 ? 7.312 -10.352 -8.805 1 95.06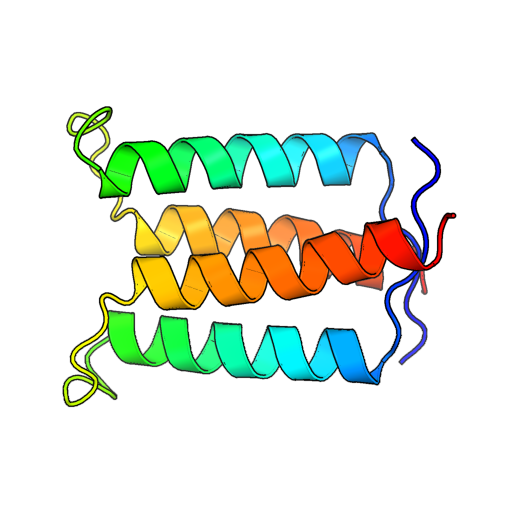 35 ALA B N 1
AT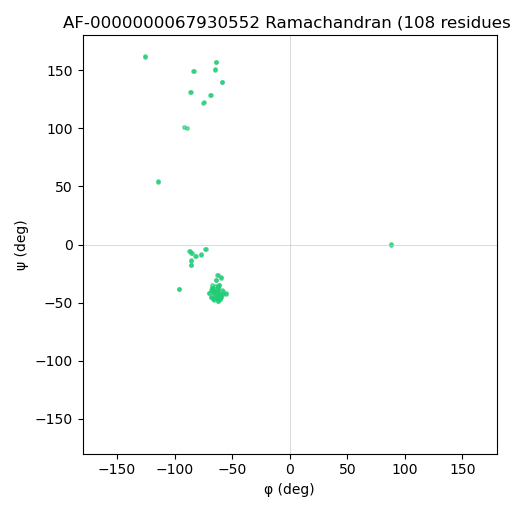OM 654 C CA . ALA B 1 35 ? 6.008 -10.734 -8.266 1 95.06 35 ALA B CA 1
ATOM 655 C C . ALA B 1 35 ? 5.188 -9.508 -7.891 1 95.06 35 ALA B C 1
ATOM 657 O O . ALA B 1 35 ? 5.723 -8.531 -7.352 1 95.06 35 ALA B O 1
ATOM 658 N N . SER B 1 36 ? 3.918 -9.57 -8.18 1 97.12 36 SER B N 1
ATOM 659 C CA . SER B 1 36 ? 3.025 -8.438 -7.965 1 97.12 36 SER B CA 1
ATOM 660 C C . SER B 1 36 ? 2.994 -8.031 -6.496 1 97.12 36 SER B C 1
ATOM 662 O O . SER B 1 36 ? 2.836 -6.848 -6.18 1 97.12 36 SER B O 1
ATOM 664 N N . VAL B 1 37 ? 3.217 -8.945 -5.676 1 97.5 37 VAL B N 1
ATOM 665 C CA . VAL B 1 37 ? 3.174 -8.641 -4.25 1 97.5 37 VAL B CA 1
ATOM 666 C C . VAL B 1 37 ? 4.293 -7.668 -3.893 1 97.5 37 VAL B C 1
ATOM 668 O O . VAL B 1 37 ? 4.102 -6.766 -3.076 1 97.5 37 VAL B O 1
ATOM 671 N N . TRP B 1 38 ? 5.43 -7.867 -4.473 1 98.19 38 TRP B N 1
ATOM 672 C CA . TRP B 1 38 ? 6.562 -6.988 -4.195 1 98.19 38 TRP B CA 1
ATOM 673 C C . TRP B 1 38 ? 6.312 -5.586 -4.742 1 98.19 38 TRP B C 1
ATOM 675 O O . TRP B 1 38 ? 6.719 -4.594 -4.133 1 98.19 38 TRP B O 1
ATOM 685 N N . ILE B 1 39 ? 5.707 -5.48 -5.844 1 98.56 39 ILE B N 1
ATOM 686 C CA . ILE B 1 39 ? 5.355 -4.188 -6.418 1 98.56 39 ILE B CA 1
ATOM 687 C C . ILE B 1 39 ? 4.371 -3.467 -5.496 1 98.56 39 ILE B C 1
ATOM 689 O O . ILE B 1 39 ? 4.539 -2.279 -5.211 1 98.56 39 ILE B O 1
ATOM 693 N N . MET B 1 40 ? 3.48 -4.207 -5.02 1 98.81 40 MET B N 1
ATOM 694 C CA . MET B 1 40 ? 2.506 -3.623 -4.102 1 98.81 40 MET B CA 1
ATOM 695 C C . MET B 1 40 ? 3.17 -3.207 -2.793 1 98.81 40 MET B C 1
ATOM 697 O O . MET B 1 40 ? 2.789 -2.203 -2.189 1 98.81 40 MET B O 1
ATOM 701 N N . LEU B 1 41 ? 4.086 -3.959 -2.342 1 98.75 41 LEU B N 1
ATOM 702 C CA . LEU B 1 41 ? 4.84 -3.611 -1.14 1 98.75 41 LEU B CA 1
ATOM 703 C C . LEU B 1 41 ? 5.586 -2.297 -1.329 1 98.75 41 LEU B C 1
ATOM 705 O O . LEU B 1 41 ? 5.594 -1.445 -0.437 1 98.75 41 LEU B O 1
ATOM 709 N N . ILE B 1 42 ? 6.168 -2.186 -2.455 1 98.88 42 ILE B N 1
ATOM 710 C CA . ILE B 1 42 ? 6.895 -0.957 -2.756 1 98.88 42 ILE B CA 1
ATOM 711 C C . ILE B 1 42 ? 5.93 0.226 -2.756 1 98.88 42 ILE B C 1
ATOM 713 O O . ILE B 1 42 ? 6.219 1.272 -2.172 1 98.88 42 ILE B O 1
ATOM 717 N N . ALA B 1 43 ? 4.801 0.05 -3.412 1 98.88 43 ALA B N 1
ATOM 718 C CA . ALA B 1 43 ? 3.785 1.102 -3.416 1 98.88 43 ALA B CA 1
ATOM 719 C C . ALA B 1 43 ? 3.402 1.5 -1.994 1 98.88 43 ALA B C 1
ATOM 721 O O . ALA B 1 43 ? 3.312 2.689 -1.678 1 98.88 43 ALA B O 1
ATOM 722 N N . TYR B 1 44 ? 3.27 0.545 -1.177 1 98.88 44 TYR B N 1
ATOM 723 C CA . TYR B 1 44 ? 2.902 0.785 0.215 1 98.88 44 TYR B CA 1
ATOM 724 C C . TYR B 1 44 ? 4.016 1.521 0.953 1 98.88 44 TYR B C 1
ATOM 726 O O . TYR B 1 44 ? 3.758 2.488 1.672 1 98.88 44 TYR B O 1
ATOM 734 N N . ILE B 1 45 ? 5.211 1.105 0.796 1 98.81 45 ILE B N 1
ATOM 735 C CA . ILE B 1 45 ? 6.352 1.694 1.487 1 98.81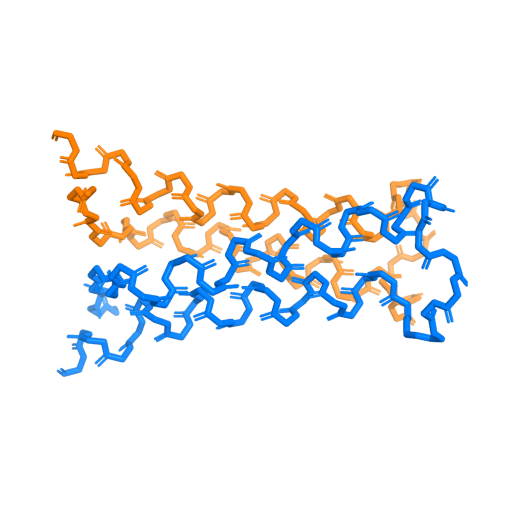 45 ILE B CA 1
ATOM 736 C C . ILE B 1 45 ? 6.52 3.15 1.062 1 98.81 45 ILE B C 1
ATOM 738 O O . ILE B 1 45 ? 6.785 4.02 1.894 1 98.81 45 ILE B O 1
ATOM 742 N N . VAL B 1 46 ? 6.355 3.453 -0.193 1 98.62 46 VAL B N 1
ATOM 743 C CA . VAL B 1 46 ? 6.473 4.812 -0.707 1 98.62 46 VAL B CA 1
ATOM 744 C C . VAL B 1 46 ? 5.441 5.715 -0.023 1 98.62 46 VAL B C 1
ATOM 746 O O . VAL B 1 46 ? 5.781 6.797 0.458 1 98.62 46 VAL B O 1
ATOM 749 N N . LEU B 1 47 ? 4.254 5.227 0.08 1 98.44 47 LEU B N 1
ATOM 750 C CA . LEU B 1 47 ? 3.201 6.027 0.697 1 98.44 47 LEU B CA 1
ATOM 751 C C . LEU B 1 47 ? 3.434 6.164 2.197 1 98.44 47 LEU B C 1
ATOM 753 O O . LEU B 1 47 ? 3.311 7.258 2.752 1 98.44 47 LEU B O 1
ATOM 757 N N . ALA B 1 48 ? 3.818 5.098 2.807 1 98.19 48 ALA B N 1
ATOM 758 C CA . ALA B 1 48 ? 4.059 5.105 4.246 1 98.19 48 ALA B CA 1
ATOM 759 C C . ALA B 1 48 ? 5.211 6.039 4.605 1 98.19 48 ALA B C 1
ATOM 761 O O . ALA B 1 48 ? 5.117 6.812 5.562 1 98.19 48 ALA B O 1
ATOM 762 N N . ALA B 1 49 ? 6.211 5.988 3.871 1 97.38 49 ALA B N 1
ATOM 763 C CA . ALA B 1 49 ? 7.359 6.863 4.094 1 97.38 49 ALA B CA 1
ATOM 764 C C . ALA B 1 49 ? 6.965 8.328 3.932 1 97.38 49 ALA B C 1
ATOM 766 O O . ALA B 1 49 ? 7.434 9.195 4.68 1 97.38 49 ALA B O 1
ATOM 767 N N . GLY B 1 50 ? 6.082 8.562 2.949 1 96.56 50 GLY B N 1
ATOM 768 C CA . GLY B 1 50 ? 5.598 9.914 2.734 1 96.56 50 GLY B CA 1
ATOM 769 C C . GLY B 1 50 ? 4.84 10.477 3.922 1 96.56 50 GLY B C 1
ATOM 770 O O . GLY B 1 50 ? 4.848 11.688 4.156 1 96.56 50 GLY B O 1
ATOM 771 N N . CYS B 1 51 ? 4.285 9.594 4.66 1 96.69 51 CYS B N 1
ATOM 772 C CA . CYS B 1 51 ? 3.516 10.016 5.824 1 96.69 51 CYS B CA 1
ATOM 773 C C . CYS B 1 51 ? 4.422 10.195 7.039 1 96.69 51 CYS B C 1
ATOM 775 O O . CYS B 1 51 ? 4.02 10.805 8.031 1 96.69 51 CYS B O 1
ATOM 777 N N . LEU B 1 52 ? 5.613 9.641 7.008 1 94.88 52 LEU B N 1
ATOM 778 C CA . LEU B 1 52 ? 6.543 9.703 8.125 1 94.88 52 LEU B CA 1
ATOM 779 C C . LEU B 1 52 ? 7.535 10.844 7.949 1 94.88 52 LEU B C 1
ATOM 781 O O . LEU B 1 52 ? 8.055 11.383 8.93 1 94.88 52 LEU B O 1
ATOM 785 N N . MET B 1 53 ? 7.98 11.094 6.801 1 84.81 53 MET B N 1
ATOM 786 C CA . MET B 1 53 ? 9.039 12.062 6.512 1 84.81 53 MET B CA 1
ATOM 787 C C . MET B 1 53 ? 8.562 13.484 6.789 1 84.81 53 MET B C 1
ATOM 789 O O . MET B 1 53 ? 9.359 14.336 7.188 1 84.81 53 MET B O 1
ATOM 793 N N . ARG B 1 54 ? 7.297 13.805 6.465 1 66.69 54 ARG B N 1
ATOM 794 C CA . ARG B 1 54 ? 7.066 15.219 6.734 1 66.69 54 ARG B CA 1
ATOM 795 C C . ARG B 1 54 ? 6.668 15.438 8.195 1 66.69 54 ARG B C 1
ATOM 797 O O . ARG B 1 54 ? 6.523 16.578 8.633 1 66.69 54 ARG B O 1
ATOM 804 N N . GLY B 1 55 ? 6.438 14.352 8.977 1 55.28 55 GLY B N 1
ATOM 805 C CA . GLY B 1 55 ? 6.188 14.547 10.398 1 55.28 55 GLY B CA 1
ATOM 806 C C . GLY B 1 55 ? 7.457 14.711 11.211 1 55.28 55 GLY B C 1
ATOM 807 O O . GLY B 1 55 ? 7.402 14.961 12.414 1 55.28 55 GLY B O 1
ATOM 808 N N . ALA B 1 56 ? 8.5 14.484 10.68 1 46.56 56 ALA B N 1
ATOM 809 C CA . ALA B 1 56 ? 9.688 14.781 11.477 1 46.56 56 ALA B CA 1
ATOM 810 C C . ALA B 1 56 ? 9.961 16.281 11.508 1 46.56 56 ALA B C 1
ATOM 812 O O . ALA B 1 56 ? 9.578 17.016 10.586 1 46.56 56 ALA B O 1
#

Sequence (112 aa):
MNLSAPTQIVFIISLVIAIIGLLAALGVLAFIPLASVWIMLIAYIVLAAGCLMRGAMNLSAPTQIVFIISLVIAIIGLLAALGVLAFIPLASVWIMLIAYIVLAAGCLMRGA

pLDDT: mean 93.74, std 9.98, range [46.56, 98.88]